Protein AF-X1DY34-F1 (afdb_monomer)

pLDDT: mean 93.3, std 5.19, range [66.31, 98.25]

Solvent-accessible surface area (backbone atoms only — not comparable to full-atom values): 3617 Å² total; per-residue (Å²): 94,52,92,73,64,53,31,41,68,52,79,49,77,55,101,88,46,83,44,75,52,74,43,70,63,49,58,74,68,52,46,53,52,51,50,52,50,55,51,54,49,53,41,40,76,73,39,46,69,65,43,50,54,56,55,54,64,75,77,108

Mean predicted aligned error: 4.75 Å

Nearest PDB structures (foldseek):
  8dgf-assembly1_C  TM=4.796E-01  e=3.107E-01  Escherichia coli
  2gib-assembly1_B  TM=4.432E-01  e=1.320E+00  Severe acute respiratory syndrome-related coronavirus
  6yun-assembly1_B  TM=4.226E-01  e=1.320E+00  Severe acute respiratory syndrome coronavirus 2
  7wmp-assembly1_a  TM=5.329E-01  e=2.817E+00  Helicobacter phage KHP30
  8xvl-assembly1_R  TM=2.782E-01  e=4.260E+00  Acetivibrio thermocellus ATCC 27405

Sequence (60 aa):
MVDEEILTFHEITGKGGHRRIYAPKYDEAGSKLFWAKKILKKLSDTWPDATQSAIDSLNA

Organism: NCBI:txid412755

Structure (mmCIF, N/CA/C/O backbone):
data_AF-X1DY34-F1
#
_entry.id   AF-X1DY34-F1
#
loop_
_atom_site.group_PDB
_atom_site.id
_atom_site.type_symbol
_atom_site.label_atom_id
_atom_site.label_alt_id
_atom_site.label_comp_id
_atom_site.label_asym_id
_atom_site.label_entity_id
_atom_site.label_seq_id
_atom_site.pdbx_PDB_ins_code
_atom_site.Cartn_x
_atom_site.Cartn_y
_atom_site.Cartn_z
_atom_site.occupancy
_atom_site.B_iso_or_equ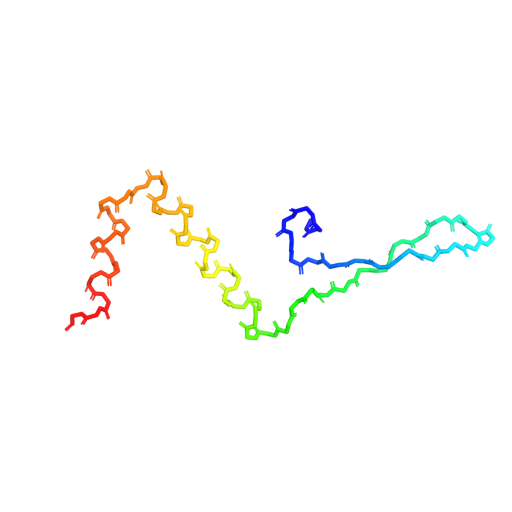iv
_atom_site.auth_seq_id
_atom_site.auth_comp_id
_atom_site.auth_asym_id
_atom_site.auth_atom_id
_atom_site.pdbx_PDB_model_num
ATOM 1 N N . MET A 1 1 ? 2.554 9.977 -8.203 1.00 83.06 1 MET A N 1
ATOM 2 C CA . MET A 1 1 ? 1.894 8.646 -8.199 1.00 83.06 1 MET A CA 1
ATOM 3 C C . MET A 1 1 ? 2.860 7.468 -8.100 1.00 83.06 1 MET A C 1
ATOM 5 O O . MET A 1 1 ? 2.442 6.405 -7.652 1.00 83.06 1 MET A O 1
ATOM 9 N N . VAL A 1 2 ? 4.124 7.610 -8.519 1.00 88.19 2 VAL A N 1
ATOM 10 C CA . VAL A 1 2 ? 5.137 6.563 -8.293 1.00 88.19 2 VAL A CA 1
ATOM 11 C C . VAL A 1 2 ? 5.510 6.477 -6.810 1.00 88.19 2 VAL A C 1
ATOM 13 O O . VAL A 1 2 ? 5.554 5.380 -6.268 1.00 88.19 2 VAL A O 1
ATOM 16 N N . ASP A 1 3 ? 5.676 7.622 -6.142 1.00 91.38 3 ASP A N 1
ATOM 17 C CA . ASP A 1 3 ? 5.972 7.693 -4.700 1.00 91.38 3 ASP A CA 1
ATOM 18 C C . ASP A 1 3 ? 4.803 7.182 -3.846 1.00 91.38 3 ASP A C 1
ATOM 20 O O . ASP A 1 3 ? 4.978 6.613 -2.776 1.00 91.38 3 ASP A O 1
ATOM 24 N N . GLU A 1 4 ?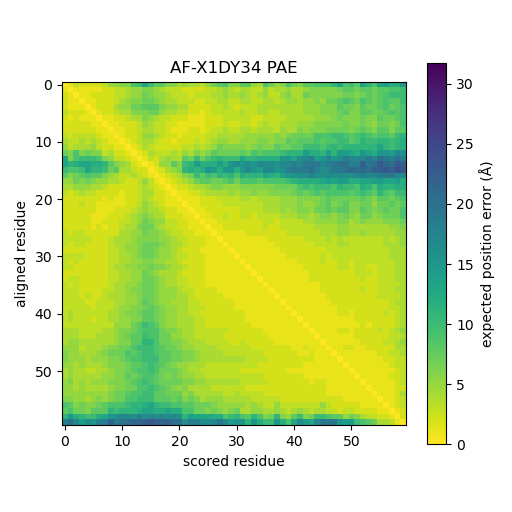 3.582 7.330 -4.356 1.00 87.19 4 GLU A N 1
ATOM 25 C CA . GLU A 1 4 ? 2.368 6.748 -3.797 1.00 87.19 4 GLU A CA 1
ATOM 26 C C . GLU A 1 4 ? 2.189 5.270 -4.163 1.00 87.19 4 GLU A C 1
ATOM 28 O O . GLU A 1 4 ? 1.122 4.726 -3.894 1.00 87.19 4 GLU A O 1
ATOM 33 N N . GLU A 1 5 ? 3.196 4.646 -4.774 1.00 89.69 5 GLU A N 1
ATOM 34 C CA . GLU A 1 5 ? 3.308 3.226 -5.113 1.00 89.69 5 GLU A CA 1
ATOM 35 C C . GLU A 1 5 ? 2.241 2.653 -6.055 1.00 89.69 5 GLU A C 1
ATOM 37 O O . GLU A 1 5 ? 2.152 1.435 -6.200 1.00 89.69 5 GLU A O 1
ATOM 42 N N . ILE A 1 6 ? 1.452 3.487 -6.735 1.00 92.88 6 ILE A N 1
ATOM 43 C CA . ILE A 1 6 ? 0.403 3.006 -7.650 1.00 92.88 6 ILE A CA 1
ATOM 44 C C . ILE A 1 6 ? 0.877 2.891 -9.104 1.00 92.88 6 ILE A C 1
ATOM 46 O O . ILE A 1 6 ? 0.362 2.076 -9.872 1.00 92.88 6 ILE A O 1
ATOM 50 N N . LEU A 1 7 ? 1.891 3.671 -9.479 1.00 94.25 7 LEU A N 1
ATOM 51 C CA . LEU A 1 7 ? 2.533 3.584 -10.787 1.00 94.25 7 LEU A CA 1
ATOM 52 C C . LEU A 1 7 ? 3.961 3.068 -10.655 1.00 94.25 7 LEU A C 1
ATOM 54 O O . LEU A 1 7 ? 4.664 3.365 -9.693 1.00 94.25 7 LEU A O 1
ATOM 58 N N . THR A 1 8 ? 4.399 2.354 -11.680 1.00 95.44 8 THR A N 1
ATOM 59 C CA . THR A 1 8 ? 5.811 2.114 -11.959 1.00 95.44 8 THR A CA 1
ATOM 60 C C . THR A 1 8 ? 6.215 2.908 -13.196 1.00 95.44 8 THR A C 1
ATOM 62 O O . THR A 1 8 ? 5.369 3.429 -13.929 1.00 95.44 8 THR A O 1
ATOM 65 N N . PHE A 1 9 ? 7.511 3.018 -13.443 1.00 95.94 9 PHE A N 1
ATOM 66 C CA . PHE A 1 9 ? 8.009 3.526 -14.707 1.00 95.94 9 PHE A CA 1
ATOM 67 C C . PHE A 1 9 ? 9.262 2.771 -15.115 1.00 95.94 9 PHE A C 1
ATOM 69 O O . PHE A 1 9 ? 10.006 2.274 -14.272 1.00 95.94 9 PHE A O 1
ATOM 76 N N . HIS A 1 10 ? 9.507 2.726 -16.417 1.00 94.12 10 HIS A N 1
ATOM 77 C CA . HIS A 1 10 ? 10.832 2.429 -16.933 1.00 94.12 10 HIS A CA 1
ATOM 78 C C . HIS A 1 10 ? 11.376 3.665 -17.636 1.00 94.12 10 HIS A C 1
ATOM 80 O O . HIS A 1 10 ? 10.631 4.475 -18.198 1.00 94.12 10 HIS A O 1
ATOM 86 N N . GLU A 1 11 ? 12.686 3.833 -17.546 1.00 94.44 11 GLU A N 1
ATOM 87 C CA . GLU A 1 11 ? 13.378 4.953 -18.153 1.00 94.44 11 GLU A CA 1
ATOM 88 C C . GLU A 1 11 ? 13.996 4.517 -19.476 1.00 94.44 11 GLU A C 1
ATOM 90 O O . GLU A 1 11 ? 14.644 3.474 -19.562 1.00 94.44 11 GLU A O 1
ATOM 95 N N . ILE A 1 12 ? 13.777 5.322 -20.509 1.00 93.31 12 ILE A N 1
ATOM 96 C CA . ILE A 1 12 ? 14.438 5.180 -21.798 1.00 93.31 12 ILE A CA 1
ATOM 97 C C . ILE A 1 12 ? 15.286 6.420 -22.060 1.00 93.31 12 ILE A C 1
ATOM 99 O O . ILE A 1 12 ? 14.858 7.553 -21.820 1.00 93.31 12 ILE A O 1
ATOM 103 N N . THR A 1 13 ? 16.480 6.201 -22.600 1.00 92.06 13 THR A N 1
ATOM 104 C CA . THR A 1 13 ? 17.411 7.273 -22.962 1.00 92.06 13 THR A CA 1
ATOM 105 C C . THR A 1 13 ? 17.640 7.252 -24.464 1.00 92.06 13 THR A C 1
ATOM 107 O O . THR A 1 13 ? 17.879 6.201 -25.056 1.00 92.06 13 THR A O 1
ATOM 110 N N . GLY A 1 14 ? 17.572 8.420 -25.102 1.00 85.19 14 GLY A N 1
ATOM 111 C CA . GLY A 1 14 ? 17.870 8.568 -26.526 1.00 85.19 14 GLY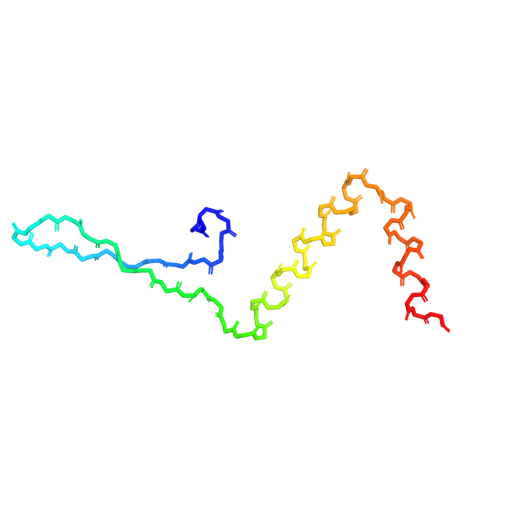 A CA 1
ATOM 112 C C . GLY A 1 14 ? 18.453 9.939 -26.850 1.00 85.19 14 GLY A C 1
ATOM 113 O O . GLY A 1 14 ? 18.730 10.734 -25.956 1.00 85.19 14 GLY A O 1
ATOM 114 N N . LYS A 1 15 ? 18.587 10.257 -28.147 1.00 84.88 15 LYS A N 1
ATOM 115 C CA . LYS A 1 15 ? 19.133 11.550 -28.618 1.00 84.88 15 LYS A CA 1
ATOM 116 C C . LYS A 1 15 ? 18.414 12.785 -28.043 1.00 84.88 15 LYS A C 1
ATOM 118 O O . LYS A 1 15 ? 18.987 13.864 -28.044 1.00 84.88 15 LYS A O 1
ATOM 123 N N . GLY A 1 16 ? 17.176 12.628 -27.567 1.00 83.75 16 GLY A N 1
ATOM 124 C CA . GLY A 1 16 ? 16.369 13.684 -26.944 1.00 83.75 16 GLY A CA 1
ATOM 125 C C . GLY A 1 16 ? 16.364 13.693 -25.410 1.00 83.75 16 GLY A C 1
ATOM 126 O O . GLY A 1 16 ? 15.476 14.318 -24.840 1.00 83.75 16 GLY A O 1
ATOM 127 N N . GLY A 1 17 ? 17.284 12.984 -24.748 1.00 90.06 17 GLY A N 1
ATOM 128 C CA . GLY A 1 17 ? 17.385 12.928 -23.286 1.00 90.06 17 GLY A CA 1
ATOM 129 C C . GLY A 1 17 ? 16.633 11.758 -22.643 1.00 90.06 17 GLY A C 1
ATOM 130 O O . GLY A 1 17 ? 16.293 10.773 -23.306 1.00 90.06 17 GLY A O 1
ATOM 131 N N . HIS A 1 18 ? 16.411 11.875 -21.333 1.00 90.69 18 HIS A N 1
ATOM 132 C CA . HIS A 1 18 ? 15.758 10.867 -20.499 1.00 90.69 18 HIS A CA 1
ATOM 133 C C . HIS A 1 18 ? 14.237 11.005 -20.574 1.00 90.69 18 HIS A C 1
ATOM 135 O O . HIS A 1 18 ? 13.691 12.097 -20.405 1.00 90.69 18 HIS A O 1
ATOM 141 N N . ARG A 1 19 ? 13.538 9.895 -20.812 1.00 91.88 19 ARG A N 1
ATOM 142 C CA . ARG A 1 19 ? 12.074 9.835 -20.785 1.00 91.88 19 ARG A CA 1
ATOM 143 C C . ARG A 1 19 ? 11.626 8.705 -19.879 1.00 91.88 19 ARG A C 1
ATOM 145 O O . ARG A 1 19 ? 12.137 7.593 -19.968 1.00 91.88 19 ARG A O 1
ATOM 152 N N . ARG A 1 20 ? 10.630 8.985 -19.043 1.00 93.69 20 ARG A N 1
ATOM 153 C CA . ARG A 1 20 ? 9.967 7.979 -18.212 1.00 93.69 20 ARG A CA 1
ATOM 154 C C . ARG A 1 20 ? 8.667 7.561 -18.875 1.00 93.69 20 ARG A C 1
ATOM 156 O O . ARG A 1 20 ? 7.847 8.411 -19.216 1.00 93.69 20 ARG A O 1
ATOM 163 N N . ILE A 1 21 ? 8.495 6.259 -19.049 1.00 93.88 21 ILE A N 1
ATOM 164 C CA . ILE A 1 21 ? 7.250 5.660 -19.517 1.00 93.88 21 ILE A CA 1
ATOM 165 C C . ILE A 1 21 ? 6.591 5.010 -18.310 1.00 93.88 21 ILE A C 1
ATOM 167 O O . ILE A 1 21 ? 7.133 4.073 -17.723 1.00 93.88 21 ILE A O 1
ATOM 171 N N . TYR A 1 22 ? 5.436 5.546 -17.929 1.00 94.88 22 TYR A N 1
ATOM 172 C CA . TYR A 1 22 ? 4.692 5.123 -16.750 1.00 94.88 22 TYR A CA 1
ATOM 173 C C . TYR A 1 22 ? 3.719 3.997 -17.088 1.00 94.88 22 TYR A C 1
ATOM 175 O O . TYR A 1 22 ? 3.100 4.001 -18.151 1.00 94.88 22 TYR A O 1
ATOM 183 N N . ALA A 1 23 ? 3.555 3.067 -16.155 1.00 94.00 23 ALA A N 1
ATOM 184 C CA . ALA A 1 23 ? 2.588 1.983 -16.246 1.00 94.00 23 ALA A CA 1
ATOM 185 C C . ALA A 1 23 ? 1.931 1.735 -14.877 1.00 94.00 23 ALA A C 1
ATOM 187 O O . ALA A 1 23 ? 2.559 1.996 -13.843 1.00 94.00 23 ALA A O 1
ATOM 188 N N . PRO A 1 24 ? 0.686 1.225 -14.839 1.00 94.25 24 PRO A N 1
ATOM 189 C CA . PRO A 1 24 ? 0.091 0.730 -13.605 1.00 94.25 24 PRO A CA 1
ATOM 190 C C . PRO A 1 24 ? 0.991 -0.329 -12.968 1.00 94.25 24 PRO A C 1
ATOM 192 O O . PRO A 1 24 ? 1.478 -1.229 -13.652 1.00 94.25 24 PRO A O 1
ATOM 195 N N . LYS A 1 25 ? 1.222 -0.222 -11.657 1.00 95.12 25 LYS A N 1
ATOM 196 C CA . LYS A 1 25 ? 1.978 -1.240 -10.910 1.00 95.12 25 LYS A CA 1
ATOM 197 C C . LYS A 1 25 ? 1.141 -2.498 -10.658 1.00 95.12 25 LYS A C 1
ATOM 199 O O . LYS A 1 25 ? 1.693 -3.586 -10.522 1.00 95.12 25 LYS A O 1
ATOM 204 N N . TYR A 1 26 ? -0.177 -2.335 -10.587 1.00 95.62 26 TYR A N 1
ATOM 205 C CA . TYR A 1 26 ? -1.140 -3.388 -10.295 1.00 95.62 26 TYR A CA 1
ATOM 206 C C . TYR A 1 26 ? -2.142 -3.534 -11.440 1.00 95.62 26 TYR A C 1
ATOM 208 O O . TYR A 1 26 ? -2.387 -2.591 -12.193 1.00 95.62 26 TYR A O 1
ATOM 216 N N . ASP A 1 27 ? -2.759 -4.707 -11.525 1.00 95.81 27 ASP A N 1
ATOM 217 C CA . ASP A 1 27 ? -3.974 -4.916 -12.305 1.00 95.81 27 ASP A CA 1
ATOM 218 C C . ASP A 1 27 ? -5.193 -4.266 -11.617 1.00 95.81 27 ASP A C 1
ATOM 220 O O . ASP A 1 27 ? -5.075 -3.571 -10.601 1.00 95.81 27 ASP A O 1
ATOM 224 N N . GLU A 1 28 ? -6.389 -4.451 -12.177 1.00 94.44 28 GLU A N 1
ATOM 225 C CA . GLU A 1 28 ? -7.609 -3.848 -11.635 1.00 94.44 28 GLU A CA 1
ATOM 226 C C . GLU A 1 28 ? -7.905 -4.324 -10.202 1.00 94.44 28 GLU A C 1
ATOM 228 O O . GLU A 1 28 ? -8.188 -3.509 -9.319 1.00 94.44 28 GLU A O 1
ATOM 233 N N . ALA A 1 29 ? -7.811 -5.633 -9.949 1.00 96.44 29 ALA A N 1
ATOM 234 C CA . ALA A 1 29 ? -8.068 -6.212 -8.634 1.00 96.44 29 ALA A CA 1
ATOM 235 C C . ALA A 1 29 ? -7.046 -5.725 -7.594 1.00 96.44 29 ALA A C 1
ATOM 237 O O . ALA A 1 29 ? -7.425 -5.287 -6.503 1.00 96.44 29 ALA A O 1
ATOM 238 N N . GLY A 1 30 ? -5.760 -5.721 -7.948 1.00 95.75 30 GLY A N 1
ATOM 239 C CA . GLY A 1 30 ? -4.689 -5.207 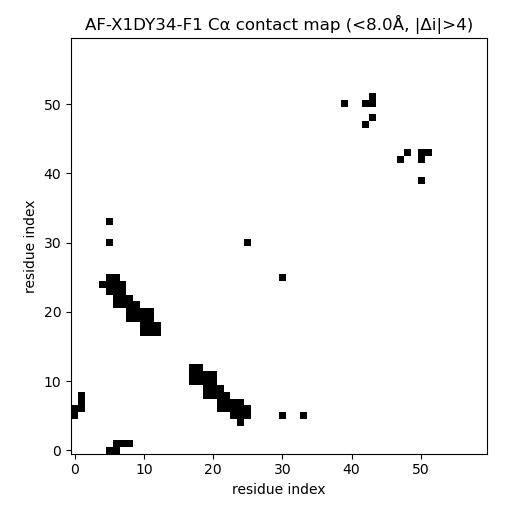-7.105 1.00 95.75 30 GLY A CA 1
ATOM 240 C C . GLY A 1 30 ? -4.828 -3.710 -6.834 1.00 95.75 30 GLY A C 1
ATOM 241 O O . GLY A 1 30 ? -4.637 -3.277 -5.699 1.00 95.75 30 GLY A O 1
ATOM 242 N N . SER A 1 31 ? -5.256 -2.926 -7.826 1.00 93.69 31 SER A N 1
ATOM 243 C CA . SER A 1 31 ? -5.514 -1.490 -7.665 1.00 93.69 31 SER A CA 1
ATOM 244 C C . SER A 1 31 ? -6.656 -1.223 -6.683 1.00 93.69 31 SER A C 1
ATOM 246 O O . SER A 1 31 ? -6.530 -0.364 -5.808 1.00 93.69 31 SER A O 1
ATOM 248 N N . LYS A 1 32 ? -7.755 -1.985 -6.770 1.00 95.12 32 LYS A N 1
ATOM 249 C CA . LYS A 1 32 ? -8.876 -1.892 -5.817 1.00 95.12 32 LYS A CA 1
ATOM 250 C C . LYS A 1 32 ? -8.424 -2.219 -4.395 1.00 95.12 32 LYS A C 1
ATOM 252 O O . LYS A 1 32 ? -8.713 -1.462 -3.469 1.00 95.12 32 LYS A O 1
ATOM 257 N N . LEU A 1 33 ? -7.666 -3.304 -4.225 1.00 96.00 33 LEU A N 1
ATOM 258 C CA . LEU A 1 33 ? -7.148 -3.708 -2.919 1.00 96.00 33 LEU A CA 1
ATOM 259 C C . LEU A 1 33 ? -6.179 -2.671 -2.336 1.00 96.00 33 LEU A C 1
ATOM 261 O O . LEU A 1 33 ? -6.242 -2.371 -1.143 1.00 96.00 33 LEU A O 1
ATOM 265 N N . PHE A 1 34 ? -5.295 -2.118 -3.169 1.00 95.19 34 PHE A N 1
ATOM 266 C CA . PHE A 1 34 ? -4.362 -1.066 -2.778 1.00 95.19 34 PHE A CA 1
ATOM 267 C C . PHE A 1 34 ? -5.107 0.147 -2.209 1.00 95.19 34 PHE A C 1
ATOM 269 O O . PHE A 1 34 ? -4.808 0.596 -1.099 1.00 95.19 34 PHE A O 1
ATOM 276 N N . TRP A 1 35 ? -6.119 0.637 -2.930 1.00 94.25 35 TRP A N 1
ATOM 277 C CA . TRP A 1 35 ? -6.907 1.783 -2.484 1.00 94.25 35 TRP A CA 1
ATOM 278 C C . TRP A 1 35 ? -7.688 1.499 -1.209 1.00 94.25 35 TRP A C 1
ATOM 280 O O . TRP A 1 35 ? -7.640 2.314 -0.288 1.00 94.25 35 TRP A O 1
ATOM 290 N N . ALA A 1 36 ? -8.338 0.336 -1.118 1.00 95.62 36 ALA A N 1
ATOM 291 C CA . ALA A 1 36 ? -9.063 -0.060 0.083 1.00 95.62 36 ALA A CA 1
ATOM 292 C C . ALA A 1 36 ? -8.144 -0.041 1.313 1.00 95.62 36 ALA A C 1
ATOM 294 O O . ALA A 1 36 ? -8.451 0.619 2.304 1.00 95.62 36 ALA A O 1
ATOM 295 N N . LYS A 1 37 ? -6.964 -0.671 1.226 1.00 95.19 37 LYS A N 1
ATOM 296 C CA . LYS A 1 37 ? -5.980 -0.683 2.321 1.00 95.19 37 LYS A CA 1
ATOM 297 C C . LYS A 1 37 ? -5.499 0.717 2.683 1.00 95.19 37 LYS A C 1
ATOM 299 O O . LYS A 1 37 ? -5.433 1.050 3.863 1.00 95.19 37 LYS A O 1
ATOM 304 N N . LYS A 1 38 ? -5.163 1.540 1.686 1.00 94.88 38 LYS A N 1
ATOM 305 C CA . LYS A 1 38 ? -4.640 2.893 1.911 1.00 94.88 38 LYS A CA 1
ATOM 306 C C . LYS A 1 38 ? -5.663 3.787 2.610 1.00 94.88 38 LYS A C 1
ATOM 308 O O . LYS A 1 38 ? -5.313 4.481 3.564 1.00 94.88 38 LYS A O 1
ATOM 313 N N . ILE A 1 39 ? -6.916 3.742 2.160 1.00 95.25 39 ILE A N 1
ATOM 314 C CA . ILE A 1 39 ? -8.012 4.517 2.744 1.00 95.25 39 ILE A CA 1
ATOM 315 C C . ILE A 1 39 ? -8.317 4.010 4.153 1.00 95.25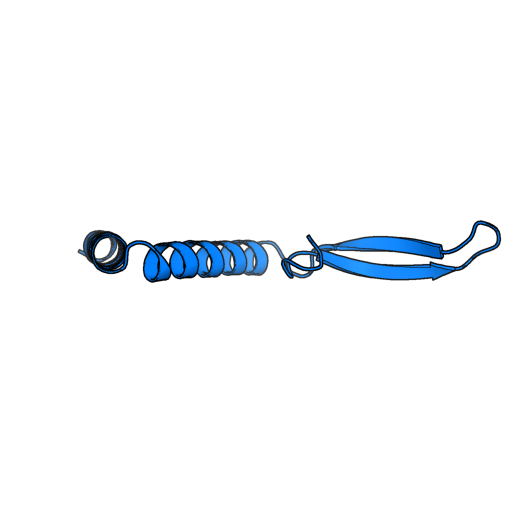 39 ILE A C 1
ATOM 317 O O . ILE A 1 39 ? -8.275 4.802 5.089 1.00 95.25 39 ILE A O 1
ATOM 321 N N . LEU A 1 40 ? -8.540 2.703 4.330 1.00 96.38 40 LEU A N 1
ATOM 322 C CA . LEU A 1 40 ? -8.850 2.124 5.641 1.00 96.38 40 LEU A CA 1
ATOM 323 C C . LEU A 1 40 ? -7.748 2.391 6.661 1.00 96.38 40 LEU A C 1
ATOM 325 O O . LEU A 1 40 ? -8.049 2.762 7.792 1.00 96.38 40 LEU A O 1
ATOM 329 N N . LYS A 1 41 ? -6.476 2.279 6.260 1.00 96.31 41 LYS A N 1
ATOM 330 C CA . LYS A 1 41 ? -5.352 2.632 7.127 1.00 96.31 41 LYS A CA 1
ATOM 331 C C . LYS A 1 41 ? -5.411 4.100 7.540 1.00 96.31 41 LYS A C 1
ATOM 333 O O . LYS A 1 41 ? -5.316 4.399 8.723 1.00 96.31 41 LYS A O 1
ATOM 338 N N . LYS A 1 42 ? -5.598 5.017 6.585 1.00 97.00 42 LYS A N 1
ATOM 339 C CA . LYS A 1 42 ? -5.652 6.451 6.888 1.00 97.00 42 LYS A CA 1
ATOM 340 C C . LYS A 1 42 ? -6.819 6.796 7.813 1.00 97.00 42 LYS A C 1
ATOM 342 O O . LYS A 1 42 ? -6.639 7.597 8.727 1.00 97.00 42 LYS A O 1
ATOM 347 N N . LEU A 1 43 ? -7.986 6.202 7.576 1.00 97.75 43 LEU A N 1
ATOM 348 C CA . LEU A 1 43 ? -9.170 6.376 8.412 1.00 97.75 43 LEU A CA 1
ATOM 349 C C . LEU A 1 43 ? -8.931 5.825 9.820 1.00 97.75 43 LEU A C 1
ATOM 351 O O . LEU A 1 43 ? -9.139 6.555 10.779 1.00 97.75 43 LEU A O 1
ATOM 355 N N . SER A 1 44 ? -8.385 4.614 9.942 1.00 97.38 44 SER A N 1
ATOM 356 C CA . SER A 1 44 ? -8.070 3.994 11.238 1.00 97.38 44 SER A CA 1
ATOM 357 C C . SER A 1 44 ? -7.050 4.810 12.036 1.00 97.38 44 SER A C 1
ATOM 359 O O . SER A 1 44 ? -7.213 4.991 13.236 1.00 97.38 44 SER A O 1
ATOM 361 N N . ASP A 1 45 ? -6.030 5.357 11.367 1.00 97.31 45 ASP A N 1
ATOM 362 C CA . ASP A 1 45 ? -5.004 6.188 12.007 1.00 97.31 45 ASP A CA 1
ATOM 363 C C . ASP A 1 45 ? -5.559 7.567 12.442 1.00 97.31 45 ASP A C 1
ATOM 365 O O . ASP A 1 45 ? -5.021 8.186 13.356 1.00 97.31 45 ASP A O 1
ATOM 369 N N . THR A 1 46 ? -6.610 8.078 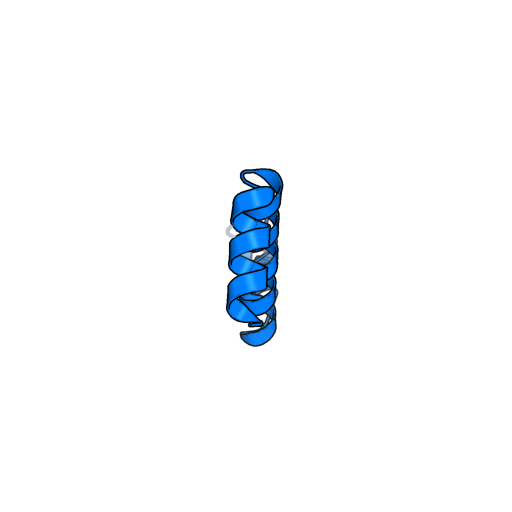11.783 1.00 98.25 46 THR A N 1
ATOM 370 C CA . THR A 1 46 ? -7.157 9.432 12.033 1.00 98.25 46 THR A CA 1
ATOM 371 C C . THR A 1 46 ? -8.382 9.413 12.958 1.00 98.25 46 THR A C 1
ATOM 373 O O . THR A 1 46 ? -8.530 10.292 13.804 1.00 98.25 46 THR A O 1
ATOM 376 N N . TRP A 1 47 ? -9.256 8.419 12.802 1.00 97.75 47 TRP A N 1
ATOM 377 C CA . TRP A 1 47 ? -10.521 8.247 13.521 1.00 97.75 47 TRP A CA 1
ATOM 378 C C . TRP A 1 47 ? -10.733 6.766 13.875 1.00 97.75 47 TRP A C 1
ATOM 380 O O . TRP A 1 47 ? -11.587 6.110 13.271 1.00 97.75 47 TRP A O 1
ATOM 390 N N . PRO A 1 48 ? -9.960 6.213 14.822 1.00 96.56 48 PRO A N 1
ATOM 391 C CA . PRO A 1 48 ? -9.945 4.777 15.101 1.00 96.56 48 PRO A CA 1
ATOM 392 C C . PRO A 1 48 ? -11.327 4.233 15.482 1.00 96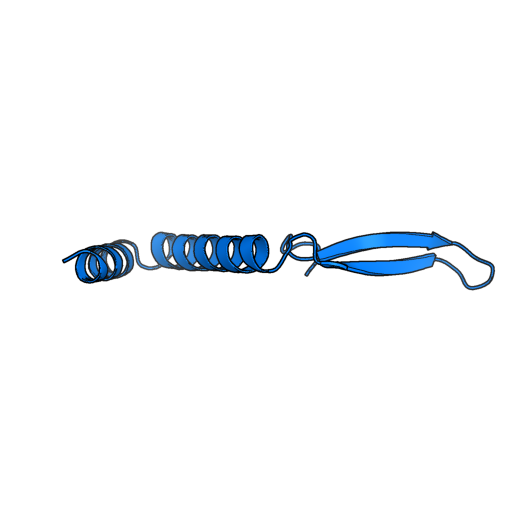.56 48 PRO A C 1
ATOM 394 O O . PRO A 1 48 ? -11.828 3.330 14.815 1.00 96.56 48 PRO A O 1
ATOM 397 N N . ASP A 1 49 ? -11.989 4.837 16.472 1.00 97.50 49 ASP A N 1
ATOM 398 C CA . ASP A 1 49 ? -13.263 4.330 17.003 1.00 97.50 49 ASP A CA 1
ATOM 399 C C . ASP A 1 49 ? -14.397 4.403 15.972 1.00 97.50 49 ASP A C 1
ATOM 401 O O . ASP A 1 49 ? -15.170 3.458 15.804 1.00 97.50 49 ASP A O 1
ATOM 405 N N . ALA A 1 50 ? -14.475 5.518 15.238 1.00 97.31 50 ALA A N 1
ATOM 406 C CA . ALA A 1 50 ? -15.481 5.710 14.196 1.00 97.31 50 ALA A CA 1
ATOM 407 C C . ALA A 1 50 ? -15.254 4.760 13.012 1.00 97.31 50 ALA A C 1
ATOM 409 O O . ALA A 1 50 ? -16.212 4.209 12.471 1.00 97.31 50 ALA A O 1
ATOM 410 N N . THR A 1 51 ? -13.992 4.541 12.627 1.00 96.88 51 THR A N 1
ATOM 411 C CA . THR A 1 51 ? -13.643 3.621 11.538 1.00 96.88 51 THR A CA 1
ATOM 412 C C . THR A 1 51 ? -13.962 2.181 11.923 1.00 96.88 51 THR A C 1
ATOM 414 O O . THR A 1 51 ? -14.579 1.476 11.131 1.00 96.88 51 THR A O 1
ATOM 417 N N . GLN A 1 52 ? -13.612 1.756 13.142 1.00 95.81 52 GLN A N 1
ATOM 418 C CA . GLN A 1 52 ? -13.920 0.408 13.617 1.00 95.81 52 GLN A CA 1
ATOM 419 C C . GLN A 1 52 ? -15.432 0.180 13.712 1.00 95.81 52 GLN A C 1
ATOM 421 O O . GLN A 1 52 ? -15.932 -0.799 13.168 1.00 95.81 52 GLN A O 1
ATOM 426 N N . SER A 1 53 ? -16.176 1.132 14.284 1.00 96.88 53 SER A N 1
ATOM 427 C CA . SER A 1 53 ? -17.642 1.048 14.371 1.00 96.88 53 SER A CA 1
ATOM 428 C C . SER A 1 53 ? -18.303 0.922 12.993 1.00 96.88 53 SER A C 1
ATOM 430 O O . SER A 1 53 ? -19.273 0.186 12.827 1.00 96.88 53 SER A O 1
ATOM 432 N N . ALA A 1 54 ? -17.777 1.631 11.988 1.00 96.38 54 ALA A N 1
ATOM 433 C CA . ALA A 1 54 ? -18.263 1.543 10.614 1.00 96.38 54 ALA A CA 1
ATOM 434 C C . ALA A 1 54 ? -17.913 0.207 9.936 1.00 96.38 54 ALA A C 1
ATOM 436 O O . ALA A 1 54 ? -18.670 -0.260 9.094 1.00 96.38 54 ALA A O 1
ATOM 437 N N . ILE A 1 55 ? -16.781 -0.414 10.276 1.00 94.88 55 ILE A N 1
ATOM 438 C CA . ILE A 1 55 ? -16.427 -1.751 9.775 1.00 94.88 55 ILE A CA 1
ATOM 439 C C . ILE A 1 5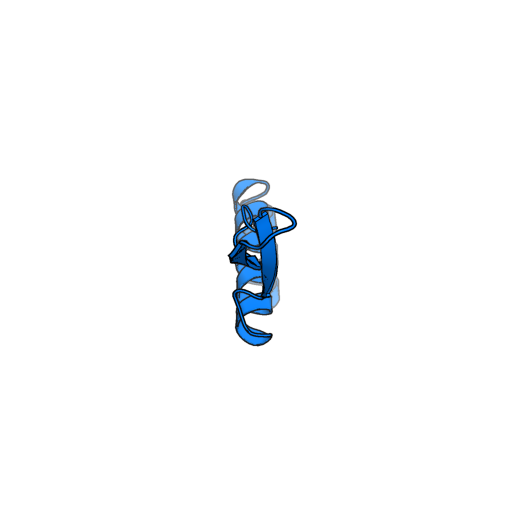5 ? -17.337 -2.809 10.406 1.00 94.88 55 ILE A C 1
ATOM 441 O O . ILE A 1 55 ? -17.828 -3.691 9.703 1.00 94.88 55 ILE A O 1
ATOM 445 N N . ASP A 1 56 ? -17.587 -2.714 11.710 1.00 95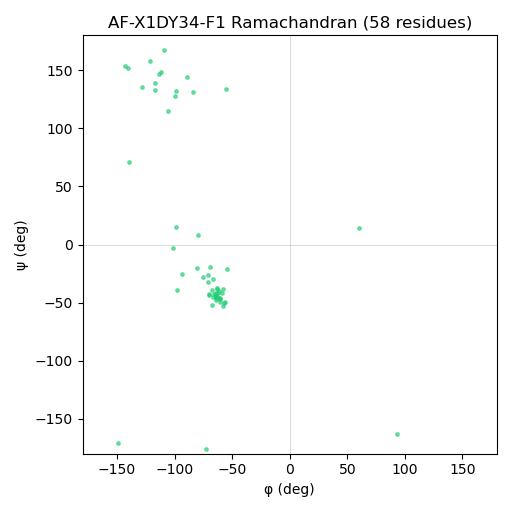.50 56 ASP A N 1
ATOM 446 C CA . ASP A 1 56 ? -18.420 -3.675 12.434 1.00 95.50 56 ASP A CA 1
ATOM 447 C C . ASP A 1 56 ? -19.868 -3.659 11.922 1.00 95.50 56 ASP A C 1
ATOM 449 O O . ASP A 1 56 ? -20.474 -4.716 11.756 1.00 95.50 56 ASP A O 1
ATOM 453 N N . SER A 1 57 ? -20.397 -2.481 11.571 1.00 95.56 57 SER A N 1
ATOM 454 C CA . SER A 1 57 ? -21.755 -2.345 11.025 1.00 95.56 57 SER A CA 1
ATOM 455 C C . SER A 1 57 ? -21.939 -2.921 9.618 1.00 95.56 57 SER A C 1
ATOM 457 O O . SER A 1 57 ? -23.070 -3.192 9.228 1.00 95.56 57 SER A O 1
ATOM 459 N N . LEU A 1 58 ? -20.860 -3.129 8.856 1.00 91.31 58 LEU A N 1
ATOM 460 C CA . LEU A 1 58 ? -20.917 -3.777 7.539 1.00 91.31 58 LEU A CA 1
ATOM 461 C C . LEU A 1 58 ? -20.975 -5.308 7.629 1.00 91.31 58 LEU A C 1
ATOM 463 O O . LEU A 1 58 ? -21.351 -5.954 6.653 1.00 91.31 58 LEU A O 1
ATOM 467 N N . ASN A 1 59 ? -20.562 -5.879 8.764 1.00 81.38 59 ASN A N 1
ATOM 468 C CA . ASN A 1 59 ? -20.519 -7.325 8.997 1.00 81.38 59 ASN A CA 1
ATOM 469 C C . ASN A 1 59 ? -21.700 -7.837 9.844 1.00 81.38 59 ASN A C 1
ATOM 471 O O . ASN A 1 59 ? -21.782 -9.042 10.088 1.00 81.38 59 ASN A O 1
ATOM 475 N N . ALA A 1 60 ? -22.561 -6.930 10.314 1.00 66.31 60 ALA A N 1
ATOM 476 C CA . ALA A 1 60 ? -23.783 -7.211 11.066 1.00 66.31 60 ALA A CA 1
ATOM 477 C C . ALA A 1 60 ? -24.975 -7.430 10.124 1.00 66.31 60 ALA A C 1
ATOM 479 O O . ALA A 1 60 ? -25.794 -8.325 10.431 1.00 66.31 60 ALA A O 1
#

Radius of gyration: 17.89 Å; Cα contacts (8 Å, |Δi|>4): 44; chains: 1; bounding box: 43×21×46 Å

Foldseek 3Di:
DVVLVQKDWDWDQDPVGIDTDIDGPDDPVVNVVSVVVVVLVVCCVPPVVVSVVVVVVVVD

Secondary structure (DSSP, 8-state):
-TTTTSEEEEEEEETTEEEEEEEESS-HHHHHHHHHHHHHHHHHHH-HHHHHHHHHHH--